Protein AF-A0A4S4BC36-F1 (afdb_monomer)

Radius of gyration: 13.7 Å; Cα contacts (8 Å, |Δi|>4): 212; chains: 1; bounding box: 30×29×37 Å

Foldseek 3Di:
DDQVLLQVLQVVVVVVVVVPDDDLKDWHWHADVVPGWIKIKIWHQDPVRFKIQIEMETEHPQNCVVPNSVSVCVRVVVRVVCVVVVVRDIDTPPDDGYYQWYQHNVGIDGDDPPDDDPD

pLDDT: mean 85.95, std 10.81, range [47.72, 96.12]

Sequence (119 aa):
MTDAQMQAIGQKLLTQLWQADGFAVQVSSHTNPDPSALVFMARQRGDTGRSARAGTVYVSAQALNDAGEGAALEGLDYLLTRVRMETLPACPMTLKAPVLAVRDSEGMRVMREGDSLPF

Nearest PDB structures (foldseek):
  7u65-assembly1_G  TM=4.416E-01  e=3.746E-01  Escherichia phage T7
  6h4n-assembly1_x  TM=3.870E-01  e=5.513E-01  Escherichia coli BW25113
  2rs7-assembly1_A  TM=2.541E-01  e=7.608E-01  Mus musculus
  3vyx-assembly1_A  TM=2.860E-01 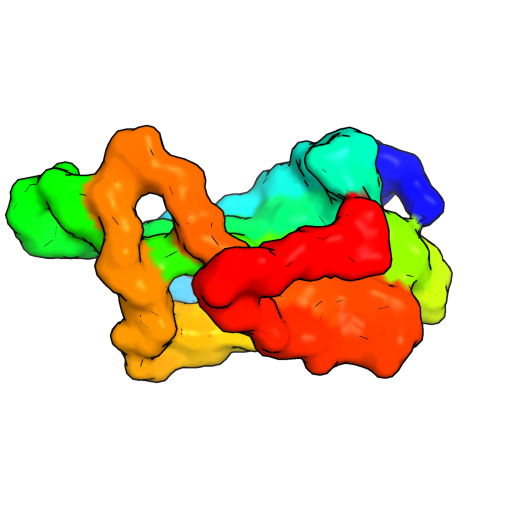 e=1.545E+00  Homo sapiens
  8b9g-assembly1_A  TM=2.793E-01  e=2.587E+00  Drosophila melanogaster

Structure (mmCIF, N/CA/C/O backbone):
data_AF-A0A4S4BC36-F1
#
_entry.id   AF-A0A4S4BC36-F1
#
loop_
_atom_site.group_PDB
_atom_site.id
_atom_site.type_symbol
_atom_site.label_atom_id
_atom_site.label_alt_id
_atom_site.label_comp_id
_atom_site.label_asym_id
_atom_site.label_entity_id
_atom_site.label_seq_id
_atom_site.pdbx_PDB_ins_code
_atom_site.Cartn_x
_atom_site.Cartn_y
_atom_site.Cartn_z
_atom_site.occupancy
_atom_site.B_iso_or_equiv
_atom_site.auth_seq_id
_atom_site.auth_comp_id
_atom_site.auth_asym_id
_atom_site.auth_atom_id
_atom_site.pdbx_PDB_model_num
ATOM 1 N N . MET A 1 1 ? 12.740 2.767 -11.525 1.00 83.38 1 MET A N 1
ATOM 2 C CA . MET A 1 1 ? 12.000 3.983 -11.148 1.00 83.38 1 MET A CA 1
ATOM 3 C C . MET A 1 1 ? 12.686 4.565 -9.931 1.00 83.38 1 MET A C 1
ATOM 5 O O . MET A 1 1 ? 13.120 3.790 -9.090 1.00 83.38 1 MET A O 1
ATOM 9 N N . THR A 1 2 ? 12.864 5.881 -9.863 1.00 89.12 2 THR A N 1
ATOM 10 C CA . THR A 1 2 ? 13.472 6.536 -8.694 1.00 89.12 2 THR A CA 1
ATOM 11 C C . THR A 1 2 ? 12.426 6.818 -7.615 1.00 89.12 2 THR A C 1
ATOM 13 O O . THR A 1 2 ? 11.238 6.934 -7.922 1.00 89.12 2 THR A O 1
ATOM 16 N N . ASP A 1 3 ? 12.854 7.006 -6.366 1.00 87.75 3 ASP A N 1
ATOM 17 C CA . ASP A 1 3 ? 11.961 7.366 -5.253 1.00 87.75 3 ASP A CA 1
ATOM 18 C C . ASP A 1 3 ? 11.136 8.623 -5.547 1.00 87.75 3 ASP A C 1
ATOM 20 O O . ASP A 1 3 ? 9.932 8.648 -5.302 1.00 87.75 3 ASP A O 1
ATOM 24 N N . ALA A 1 4 ? 11.752 9.637 -6.162 1.00 89.56 4 ALA A N 1
ATOM 25 C CA . ALA A 1 4 ? 11.064 10.864 -6.560 1.00 89.56 4 ALA A CA 1
ATOM 26 C C . ALA A 1 4 ? 9.941 10.600 -7.580 1.00 89.56 4 ALA A C 1
ATOM 28 O O . ALA A 1 4 ? 8.864 11.187 -7.485 1.00 89.56 4 ALA A O 1
ATOM 29 N N . GLN A 1 5 ? 10.166 9.695 -8.539 1.00 91.44 5 GLN A N 1
ATOM 30 C CA . GLN A 1 5 ? 9.149 9.306 -9.519 1.00 91.44 5 GLN A CA 1
ATOM 31 C C . GLN A 1 5 ? 8.009 8.520 -8.861 1.00 91.44 5 GLN A C 1
ATOM 33 O O . GLN A 1 5 ? 6.842 8.821 -9.110 1.00 91.44 5 GLN A O 1
ATOM 38 N N . MET A 1 6 ? 8.330 7.560 -7.988 1.00 92.25 6 MET A N 1
ATOM 39 C CA . MET A 1 6 ? 7.323 6.792 -7.245 1.00 92.25 6 MET A CA 1
ATOM 40 C C . MET A 1 6 ? 6.462 7.707 -6.369 1.00 92.25 6 MET A C 1
ATOM 42 O O . MET A 1 6 ? 5.234 7.618 -6.381 1.00 92.25 6 MET A O 1
ATOM 46 N N . GLN A 1 7 ? 7.099 8.634 -5.653 1.00 91.12 7 GLN A N 1
ATOM 47 C CA . GLN A 1 7 ? 6.415 9.610 -4.814 1.00 91.12 7 GLN A CA 1
ATOM 48 C C . GLN A 1 7 ? 5.493 10.521 -5.634 1.00 91.12 7 GLN A C 1
ATOM 50 O O . GLN A 1 7 ? 4.365 10.772 -5.210 1.00 91.12 7 GLN A O 1
ATOM 55 N N . ALA A 1 8 ? 5.930 10.975 -6.814 1.00 92.19 8 ALA A N 1
ATOM 56 C CA . ALA A 1 8 ? 5.106 11.791 -7.703 1.00 92.19 8 ALA A CA 1
ATOM 57 C C . ALA A 1 8 ? 3.85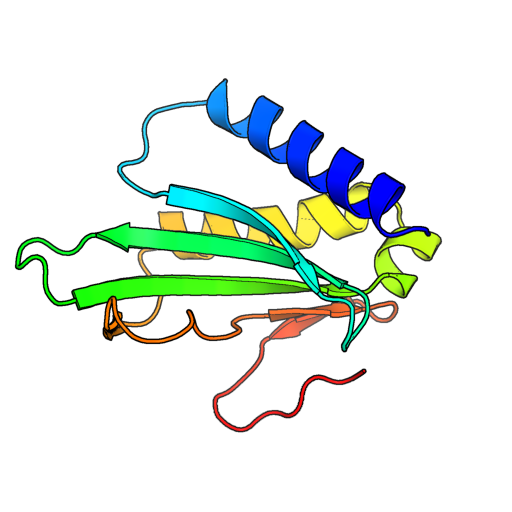0 11.041 -8.184 1.00 92.19 8 ALA A C 1
ATOM 59 O O . ALA A 1 8 ? 2.762 11.619 -8.182 1.00 92.19 8 ALA A O 1
ATOM 60 N N . ILE A 1 9 ? 3.975 9.752 -8.532 1.00 92.62 9 ILE A N 1
ATOM 61 C CA . ILE A 1 9 ? 2.826 8.898 -8.883 1.00 92.62 9 ILE A CA 1
ATOM 62 C C . ILE A 1 9 ? 1.850 8.819 -7.705 1.00 92.62 9 ILE A C 1
ATOM 64 O O . ILE A 1 9 ? 0.665 9.108 -7.870 1.00 92.62 9 ILE A O 1
ATOM 68 N N . GLY A 1 10 ? 2.344 8.496 -6.505 1.00 89.25 10 GLY A N 1
ATOM 69 C CA . GLY A 1 10 ? 1.510 8.416 -5.303 1.00 89.25 10 GLY A CA 1
ATOM 70 C C . GLY A 1 10 ? 0.761 9.720 -5.010 1.00 89.25 10 GLY A C 1
ATOM 71 O O . GLY A 1 10 ? -0.457 9.714 -4.839 1.00 89.25 10 GLY A O 1
ATOM 72 N N . GLN A 1 11 ? 1.464 10.854 -5.025 1.00 90.62 11 GLN A N 1
ATOM 73 C CA . GLN A 1 11 ? 0.881 12.173 -4.755 1.00 90.62 11 GLN A CA 1
ATOM 74 C C . GLN A 1 11 ? -0.165 12.590 -5.791 1.00 90.62 11 GLN A C 1
ATOM 76 O O . GLN A 1 11 ? -1.209 13.137 -5.424 1.00 90.62 11 GLN A O 1
ATOM 81 N N . LYS A 1 12 ? 0.088 12.324 -7.076 1.00 90.69 12 LYS A N 1
ATOM 82 C CA . LYS A 1 12 ? -0.869 12.592 -8.154 1.00 90.69 12 LYS A CA 1
ATOM 83 C C . LYS A 1 12 ? -2.168 11.817 -7.928 1.00 90.69 12 LYS A C 1
ATOM 85 O O . LYS A 1 12 ? -3.240 12.417 -7.955 1.00 90.69 12 LYS A O 1
ATOM 90 N N . LEU A 1 13 ? -2.067 10.518 -7.643 1.00 89.38 13 LEU A N 1
ATOM 91 C CA . LEU A 1 13 ? -3.226 9.655 -7.410 1.00 89.38 13 LEU A CA 1
ATOM 92 C C . LEU A 1 13 ? -4.028 10.074 -6.172 1.00 89.38 13 LEU A C 1
ATOM 94 O O . LEU A 1 13 ? -5.252 10.165 -6.232 1.00 89.38 13 LEU A O 1
ATOM 98 N N . LEU A 1 14 ? -3.360 10.406 -5.063 1.00 86.69 14 LEU A N 1
ATOM 99 C CA . LEU A 1 14 ? -4.050 10.913 -3.871 1.00 86.69 14 LEU A CA 1
ATOM 100 C C . LEU A 1 14 ? -4.746 12.252 -4.116 1.00 86.69 14 LEU A C 1
ATOM 102 O O . LEU A 1 14 ? -5.844 12.473 -3.615 1.00 86.69 14 LEU A O 1
ATOM 106 N N . THR A 1 15 ? -4.129 13.134 -4.904 1.00 85.38 15 THR A N 1
ATOM 107 C CA . THR A 1 15 ? -4.729 14.424 -5.265 1.00 85.38 15 THR A CA 1
ATOM 108 C C . THR A 1 15 ? -6.009 14.220 -6.076 1.00 85.38 15 THR A C 1
ATOM 110 O O . THR A 1 15 ? -7.003 14.894 -5.822 1.00 85.38 15 THR A O 1
ATOM 113 N N . GLN A 1 16 ? -6.016 13.257 -7.004 1.00 80.94 16 GLN A N 1
ATOM 114 C CA . GLN A 1 16 ? -7.216 12.875 -7.756 1.00 80.94 16 GLN A CA 1
ATOM 115 C C . GLN A 1 16 ? -8.301 12.276 -6.847 1.00 80.94 16 GLN A C 1
ATOM 117 O O . GLN A 1 16 ? -9.477 12.582 -7.025 1.00 80.94 16 GLN A O 1
ATOM 122 N N . LEU A 1 17 ? -7.922 11.484 -5.838 1.00 76.94 17 LEU A N 1
ATOM 123 C CA . LEU A 1 17 ? -8.864 10.934 -4.857 1.00 76.94 17 LEU A CA 1
ATOM 124 C C . LEU A 1 17 ? -9.496 11.995 -3.952 1.00 76.94 17 LEU A C 1
ATOM 126 O O . LEU A 1 17 ? -10.686 11.916 -3.666 1.00 76.94 17 LEU A O 1
ATOM 130 N N . TRP A 1 18 ? -8.733 12.991 -3.495 1.00 68.44 18 TRP A N 1
ATOM 131 C CA . TRP A 1 18 ? -9.266 14.071 -2.653 1.00 68.44 18 TRP A CA 1
ATOM 132 C C . TRP A 1 18 ? -10.239 14.998 -3.386 1.00 68.44 18 TRP A C 1
ATOM 134 O O . TRP A 1 18 ? -10.995 15.715 -2.734 1.00 68.44 18 TRP A O 1
ATOM 144 N N . GLN A 1 19 ? -10.285 14.945 -4.717 1.00 56.28 19 GLN A N 1
ATOM 145 C CA . GLN A 1 19 ? -11.326 15.609 -5.501 1.00 56.28 19 GLN A CA 1
ATOM 146 C C . GLN A 1 19 ? -12.635 14.796 -5.597 1.00 56.28 19 GLN A C 1
ATOM 148 O O . GLN A 1 19 ? -13.594 15.294 -6.179 1.00 56.28 19 GLN A O 1
ATOM 153 N N . ALA A 1 20 ? -12.708 13.591 -5.010 1.00 52.22 20 ALA A N 1
ATOM 154 C CA . ALA A 1 20 ? -13.790 12.618 -5.211 1.00 52.22 20 ALA A CA 1
ATOM 155 C C . ALA A 1 20 ? -14.522 12.144 -3.922 1.00 52.22 20 ALA A C 1
ATOM 157 O O . ALA A 1 20 ? -14.929 10.989 -3.862 1.00 52.22 20 ALA A O 1
ATOM 158 N N . ASP A 1 21 ? -14.738 13.033 -2.937 1.00 53.16 21 ASP A N 1
ATOM 159 C CA . ASP A 1 21 ? -15.560 12.878 -1.702 1.00 53.16 21 ASP A CA 1
ATOM 160 C C . ASP A 1 21 ? -14.948 12.260 -0.413 1.00 53.16 21 ASP A C 1
ATOM 162 O O . ASP A 1 21 ? -14.337 11.196 -0.393 1.00 53.16 21 ASP A O 1
ATOM 166 N N . GLY A 1 22 ? -15.210 12.934 0.721 1.00 47.72 22 GLY A N 1
ATOM 167 C CA . GLY A 1 22 ? -16.189 12.485 1.732 1.00 47.72 22 GLY A CA 1
ATOM 168 C C . GLY A 1 22 ? -15.833 11.451 2.811 1.00 47.72 22 GLY A C 1
ATOM 169 O O . GLY A 1 22 ? -16.685 11.181 3.656 1.00 47.72 22 GLY A O 1
ATOM 170 N N . PHE A 1 23 ? -14.639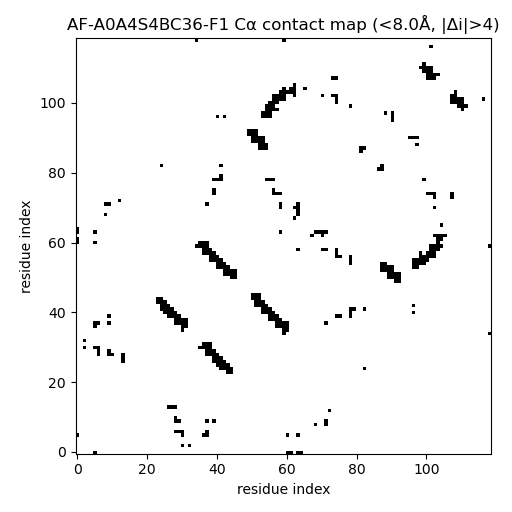 10.859 2.849 1.00 55.41 23 PHE A N 1
ATOM 171 C CA . PHE A 1 23 ? -14.347 9.808 3.841 1.00 55.41 23 PHE A CA 1
ATOM 172 C C . PHE A 1 23 ? -13.687 10.348 5.120 1.00 55.41 23 PHE A C 1
ATOM 174 O O . PHE A 1 23 ? -12.679 11.048 5.070 1.00 55.41 23 PHE A O 1
ATOM 181 N N . ALA A 1 24 ? -14.170 9.916 6.293 1.00 64.69 24 ALA A N 1
ATOM 182 C CA . ALA A 1 24 ? -13.479 10.050 7.587 1.00 64.69 24 ALA A CA 1
ATOM 183 C C . ALA A 1 24 ? -12.246 9.115 7.694 1.00 64.69 24 ALA A C 1
ATOM 185 O O . ALA A 1 24 ? -11.957 8.530 8.741 1.00 64.69 24 ALA A O 1
ATOM 186 N N . VAL A 1 25 ? -11.548 8.915 6.575 1.00 73.25 25 VAL A N 1
ATOM 187 C CA . VAL A 1 25 ? -10.452 7.966 6.398 1.00 73.25 25 VAL A CA 1
ATOM 188 C C . VAL A 1 25 ? -9.262 8.733 5.855 1.00 73.25 25 VAL A C 1
ATOM 190 O O . VAL A 1 25 ? -9.322 9.342 4.790 1.00 73.25 25 VAL A O 1
ATOM 193 N N . GLN A 1 26 ? -8.159 8.692 6.592 1.00 82.06 26 GLN A N 1
ATOM 194 C CA . GLN A 1 26 ? -6.905 9.263 6.141 1.00 82.06 26 GLN A CA 1
ATOM 195 C C . GLN A 1 26 ? -6.239 8.274 5.187 1.00 82.06 26 GLN A C 1
ATOM 197 O O . GLN A 1 26 ? -5.844 7.186 5.611 1.00 82.06 26 GLN A O 1
ATOM 202 N N . VAL A 1 27 ? -6.108 8.655 3.917 1.00 83.88 27 VAL A N 1
ATOM 203 C CA . VAL A 1 27 ? -5.319 7.914 2.926 1.00 83.88 27 VAL A CA 1
ATOM 204 C C . VAL A 1 27 ? -4.036 8.687 2.648 1.00 83.88 27 VAL A C 1
ATOM 206 O O . VAL A 1 27 ? -4.068 9.900 2.446 1.00 83.88 27 VAL A O 1
ATOM 209 N N . SER A 1 28 ? -2.899 8.001 2.676 1.00 86.00 28 SER A N 1
ATOM 210 C CA . SER A 1 28 ? -1.589 8.586 2.400 1.00 86.00 28 SER A CA 1
ATOM 211 C C . SER A 1 28 ? -0.715 7.643 1.579 1.00 86.00 28 SER A C 1
ATOM 213 O O . SER A 1 28 ? -0.988 6.448 1.470 1.00 86.00 28 SER A O 1
ATOM 215 N N . SER A 1 29 ? 0.343 8.197 0.990 1.00 89.38 29 SER A N 1
ATOM 216 C CA . SER A 1 29 ? 1.321 7.468 0.191 1.00 89.38 29 SER A CA 1
ATOM 217 C C . SER A 1 29 ? 2.727 7.879 0.603 1.00 89.38 29 SER A C 1
ATOM 219 O O . SER A 1 29 ? 2.972 9.062 0.839 1.00 89.38 29 SER A O 1
ATOM 221 N N . HIS A 1 30 ? 3.650 6.930 0.654 1.00 90.12 30 HIS A N 1
ATOM 222 C CA . HIS A 1 30 ? 5.069 7.172 0.918 1.00 90.12 30 HIS A CA 1
ATOM 223 C C . HIS A 1 30 ? 5.922 6.166 0.151 1.00 90.12 30 HIS A C 1
ATOM 225 O O . HIS A 1 30 ? 5.406 5.162 -0.326 1.00 90.12 30 HIS A O 1
ATOM 231 N N . THR A 1 31 ? 7.218 6.424 0.027 1.00 88.31 31 THR A N 1
ATOM 232 C CA . THR A 1 31 ? 8.171 5.428 -0.464 1.00 88.31 31 THR A CA 1
ATOM 233 C C . THR A 1 31 ? 8.831 4.730 0.721 1.00 88.31 31 THR A C 1
ATOM 235 O O . THR A 1 31 ? 9.119 5.359 1.741 1.00 88.31 31 THR A O 1
ATOM 238 N N . ASN A 1 32 ? 9.040 3.422 0.612 1.00 84.12 32 ASN A N 1
ATOM 239 C CA . ASN A 1 32 ? 9.917 2.676 1.505 1.00 84.12 32 ASN A CA 1
ATOM 240 C C . ASN A 1 32 ? 11.200 2.344 0.721 1.00 84.12 32 ASN A C 1
ATOM 242 O O . ASN A 1 32 ? 11.069 1.864 -0.401 1.00 84.12 32 ASN A O 1
ATOM 246 N N . PRO A 1 33 ? 12.407 2.647 1.231 1.00 78.94 33 PRO A N 1
ATOM 247 C CA . PRO A 1 33 ? 13.659 2.259 0.579 1.00 78.94 33 PRO A CA 1
ATOM 248 C C . PRO A 1 33 ? 14.038 0.787 0.806 1.00 78.94 33 PRO A C 1
ATOM 250 O O . PRO A 1 33 ? 14.799 0.240 0.012 1.00 78.94 33 PRO A O 1
ATOM 253 N N . ASP A 1 34 ? 13.513 0.150 1.857 1.00 79.38 34 ASP A N 1
ATOM 254 C CA . ASP A 1 34 ? 13.795 -1.245 2.203 1.00 79.38 34 ASP A CA 1
ATOM 255 C C . ASP A 1 34 ? 12.501 -1.955 2.643 1.00 79.38 34 ASP A C 1
ATOM 257 O O . ASP A 1 34 ? 12.061 -1.825 3.796 1.00 79.38 34 ASP A O 1
ATOM 261 N N . PRO A 1 35 ? 11.814 -2.643 1.721 1.00 77.38 35 PRO A N 1
ATOM 262 C CA . PRO A 1 35 ? 12.110 -2.772 0.286 1.00 77.38 35 PRO A CA 1
ATOM 263 C C . PRO A 1 35 ? 11.663 -1.556 -0.541 1.00 77.38 35 PRO A C 1
ATOM 265 O O . PRO A 1 35 ? 10.712 -0.874 -0.157 1.00 77.38 35 PRO A O 1
ATOM 268 N N . SER A 1 36 ? 12.291 -1.336 -1.709 1.00 88.62 36 SER A N 1
ATOM 269 C CA . SER A 1 36 ? 11.960 -0.236 -2.636 1.00 88.62 36 SER A CA 1
ATOM 270 C C . SER A 1 36 ? 10.530 -0.351 -3.183 1.00 88.62 36 SER A C 1
ATOM 272 O O . SER A 1 36 ? 10.246 -1.123 -4.108 1.00 88.62 36 SER A O 1
ATOM 274 N N . ALA A 1 37 ? 9.609 0.417 -2.599 1.00 92.69 37 ALA A N 1
ATOM 275 C CA . ALA A 1 37 ? 8.187 0.355 -2.917 1.00 92.69 37 ALA A CA 1
A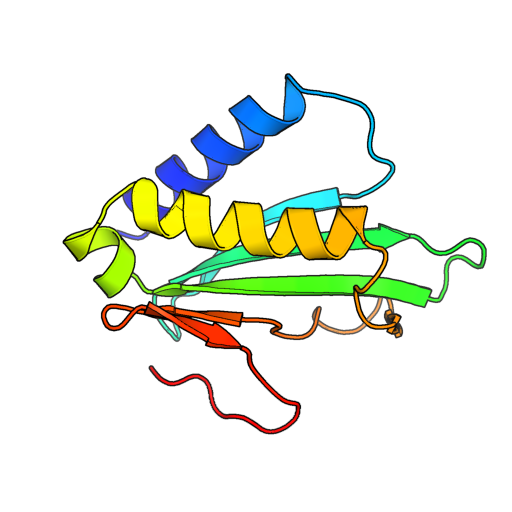TOM 276 C C . ALA A 1 37 ? 7.472 1.694 -2.705 1.00 92.69 37 ALA A C 1
ATOM 278 O O . ALA A 1 37 ? 7.801 2.462 -1.800 1.00 92.69 37 ALA A O 1
ATOM 279 N N . LEU A 1 38 ? 6.424 1.929 -3.493 1.00 94.50 38 LEU A N 1
ATOM 280 C CA . LEU A 1 38 ? 5.378 2.899 -3.189 1.00 94.50 38 LEU A CA 1
ATOM 281 C C . LEU A 1 38 ? 4.360 2.247 -2.250 1.00 94.50 38 LEU A C 1
ATOM 283 O O . LEU A 1 38 ? 3.797 1.203 -2.559 1.00 94.50 38 LEU A O 1
ATOM 287 N N . VAL A 1 39 ? 4.098 2.863 -1.108 1.00 94.19 39 VAL A N 1
ATOM 288 C CA . VAL A 1 39 ? 3.222 2.326 -0.069 1.00 94.19 39 VAL A CA 1
ATOM 289 C C . VAL A 1 39 ? 2.011 3.224 0.084 1.00 94.19 39 VAL A C 1
ATOM 291 O O . VAL A 1 39 ? 2.148 4.392 0.448 1.00 94.19 39 VAL A O 1
ATOM 294 N N . PHE A 1 40 ? 0.823 2.667 -0.130 1.00 94.00 40 PHE A N 1
ATOM 295 C CA . PHE A 1 40 ? -0.440 3.305 0.220 1.00 94.00 40 PHE A CA 1
ATOM 296 C C . PHE A 1 40 ? -0.879 2.855 1.607 1.00 94.00 40 PHE A C 1
ATOM 298 O O . PHE A 1 40 ? -0.819 1.671 1.929 1.00 94.00 40 PHE A O 1
ATOM 305 N N . MET A 1 41 ? -1.348 3.788 2.428 1.00 92.94 41 MET A N 1
ATOM 306 C CA . MET A 1 41 ? -1.889 3.512 3.754 1.00 92.94 41 MET A CA 1
ATOM 307 C C . MET A 1 41 ? -3.263 4.148 3.891 1.00 92.94 41 MET A C 1
ATOM 309 O O . MET A 1 41 ? -3.436 5.314 3.553 1.00 92.94 41 MET A O 1
ATOM 313 N N . ALA A 1 42 ? -4.211 3.401 4.450 1.00 91.00 42 ALA A N 1
ATOM 314 C CA . ALA A 1 42 ? -5.489 3.929 4.901 1.00 91.00 42 ALA A CA 1
ATOM 315 C C . ALA A 1 42 ? -5.608 3.738 6.411 1.00 91.00 42 ALA A C 1
ATOM 317 O O . ALA A 1 42 ? -5.265 2.678 6.943 1.00 91.00 42 ALA A O 1
ATOM 318 N N . ARG A 1 43 ? -6.106 4.762 7.105 1.00 88.88 43 ARG A N 1
ATOM 319 C CA . ARG A 1 43 ? -6.398 4.712 8.536 1.00 88.88 43 ARG A CA 1
ATOM 320 C C . ARG A 1 43 ? -7.712 5.426 8.838 1.00 8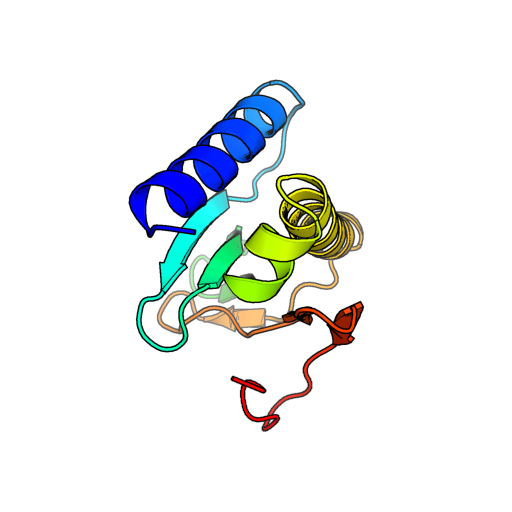8.88 43 ARG A C 1
ATOM 322 O O . ARG A 1 43 ? 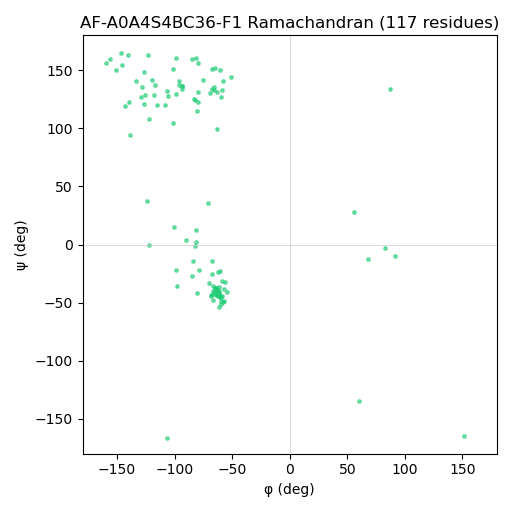-7.873 6.609 8.554 1.00 88.88 43 ARG A O 1
ATOM 329 N N . GLN A 1 44 ? -8.633 4.696 9.451 1.00 84.88 44 GLN A N 1
ATOM 330 C CA . GLN A 1 44 ? -9.930 5.171 9.912 1.00 84.88 44 GLN A CA 1
ATOM 331 C C . GLN A 1 44 ? -9.912 5.241 11.436 1.00 84.88 44 GLN A C 1
ATOM 333 O O . GLN A 1 44 ? -9.681 4.233 12.109 1.00 84.88 44 GLN A O 1
ATOM 338 N N . ARG A 1 45 ? -10.122 6.434 11.993 1.00 76.31 45 ARG A N 1
ATOM 339 C CA . ARG A 1 45 ? -10.142 6.624 13.447 1.00 76.31 45 ARG A CA 1
ATOM 340 C C . ARG A 1 45 ? -11.393 5.953 14.020 1.00 76.31 45 ARG A C 1
ATOM 342 O O . ARG A 1 45 ? -12.481 6.171 13.505 1.00 76.31 45 ARG A O 1
ATOM 349 N N . GLY A 1 46 ? -11.233 5.140 15.061 1.00 65.94 46 GLY A N 1
ATOM 350 C CA . GLY A 1 46 ? -12.367 4.596 15.806 1.00 65.94 46 GLY A CA 1
ATOM 351 C C . GLY A 1 46 ? -12.911 5.593 16.830 1.00 65.94 46 GLY A C 1
ATOM 352 O O . GLY A 1 46 ? -12.201 6.505 17.266 1.00 65.94 46 GLY A O 1
ATOM 353 N N . ASP A 1 47 ? -14.149 5.365 17.264 1.00 65.50 47 ASP A N 1
ATOM 354 C CA . ASP A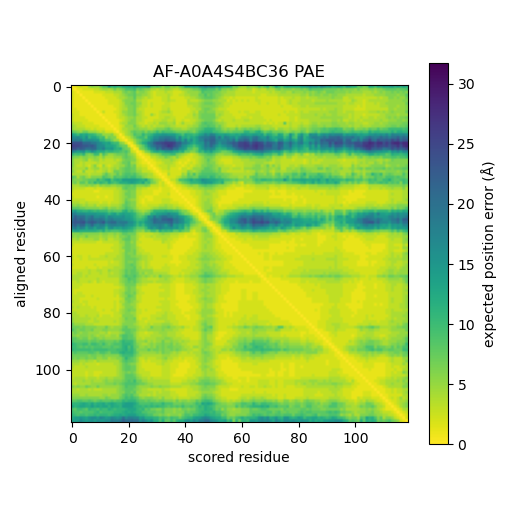 1 47 ? -14.913 6.266 18.141 1.00 65.50 47 ASP A CA 1
ATOM 355 C C . ASP A 1 47 ? -14.237 6.537 19.492 1.00 65.50 47 ASP A C 1
ATOM 357 O O . ASP A 1 47 ? -14.339 7.623 20.055 1.00 65.50 47 ASP A O 1
ATOM 361 N N . THR A 1 48 ? -13.491 5.562 20.014 1.00 62.38 48 THR A N 1
ATOM 362 C CA . THR A 1 48 ? -12.866 5.639 21.345 1.00 62.38 48 THR A CA 1
ATOM 363 C C . THR A 1 48 ? -11.459 6.243 21.333 1.00 62.38 48 THR A C 1
ATOM 365 O O . THR A 1 48 ? -10.779 6.263 22.360 1.00 62.38 48 THR A O 1
ATOM 368 N N . GLY A 1 49 ? -10.971 6.709 20.177 1.00 62.47 49 GLY A N 1
ATOM 369 C CA . GLY A 1 49 ? -9.686 7.403 20.024 1.00 62.47 49 GLY A CA 1
ATOM 370 C C . GLY A 1 49 ? -8.421 6.557 20.248 1.00 62.47 49 GLY A C 1
ATOM 371 O O . GLY A 1 49 ? -7.336 7.010 19.890 1.00 62.47 49 GLY A O 1
ATOM 372 N N . ARG A 1 50 ? -8.538 5.341 20.804 1.00 64.88 50 ARG A N 1
ATOM 373 C CA . ARG A 1 50 ? -7.418 4.418 21.092 1.00 64.88 50 ARG A CA 1
ATOM 374 C C . ARG A 1 50 ? -7.219 3.330 20.035 1.00 64.88 50 ARG A C 1
ATOM 376 O O . ARG A 1 50 ? -6.122 2.788 19.918 1.00 64.88 50 ARG A O 1
ATOM 383 N N . SER A 1 51 ? -8.258 3.027 19.262 1.00 70.56 51 SER A N 1
ATOM 384 C CA . SER A 1 51 ? -8.228 2.042 18.180 1.00 70.56 51 SER A CA 1
ATOM 385 C C . SER A 1 51 ? -8.565 2.714 16.855 1.00 70.56 51 SER A C 1
ATOM 387 O O . SER A 1 51 ? -9.416 3.603 16.800 1.00 70.56 51 SER A O 1
ATOM 389 N N . ALA A 1 52 ? -7.886 2.298 15.795 1.00 83.31 52 ALA A N 1
ATOM 390 C CA . ALA A 1 52 ? -8.230 2.626 14.424 1.00 83.31 52 ALA A CA 1
ATOM 391 C C . ALA A 1 52 ? -8.424 1.335 13.634 1.00 83.31 52 ALA A C 1
ATOM 393 O O . ALA A 1 52 ? -7.976 0.268 14.048 1.00 83.31 52 ALA A O 1
ATOM 394 N N . ARG A 1 53 ? -9.065 1.426 12.476 1.00 89.19 53 ARG A N 1
ATOM 395 C CA . ARG A 1 53 ? -8.933 0.394 11.448 1.00 89.19 53 ARG A CA 1
ATOM 396 C C . ARG A 1 53 ? -7.912 0.882 10.437 1.00 89.19 53 ARG A C 1
ATOM 398 O O . ARG A 1 53 ? -7.992 2.031 10.006 1.00 89.19 53 ARG A O 1
ATOM 405 N N . ALA A 1 54 ? -6.916 0.069 10.111 1.00 91.25 54 ALA A N 1
ATOM 406 C CA . ALA A 1 54 ? -5.836 0.516 9.241 1.00 91.25 54 ALA A CA 1
ATOM 407 C C . ALA A 1 54 ? -5.309 -0.602 8.352 1.00 91.25 54 ALA A C 1
ATOM 409 O O . ALA A 1 54 ? -5.380 -1.773 8.707 1.00 91.25 54 ALA A O 1
ATOM 410 N N . GLY A 1 55 ? -4.743 -0.228 7.213 1.00 93.06 55 GLY A N 1
ATOM 411 C CA . GLY A 1 55 ? -4.106 -1.164 6.302 1.00 93.06 55 GLY A CA 1
ATOM 412 C C . GLY A 1 55 ? -3.136 -0.469 5.368 1.00 93.06 55 GLY A C 1
ATOM 413 O O . GLY A 1 55 ? -3.255 0.731 5.116 1.00 93.06 55 GLY A O 1
ATOM 414 N N . THR A 1 56 ? -2.175 -1.236 4.869 1.00 94.75 56 THR A N 1
ATOM 415 C CA . THR A 1 56 ? -1.192 -0.790 3.885 1.00 94.75 56 THR A CA 1
ATOM 416 C C . THR A 1 56 ? -1.164 -1.717 2.682 1.00 94.75 56 THR A C 1
ATOM 418 O O . THR A 1 56 ? -1.405 -2.920 2.804 1.00 94.75 56 THR A O 1
ATOM 421 N N . VAL A 1 57 ? -0.870 -1.148 1.520 1.00 95.44 57 VAL A N 1
ATOM 422 C CA . VAL A 1 57 ? -0.582 -1.880 0.289 1.00 95.44 57 VAL A CA 1
ATOM 423 C C . VAL A 1 57 ? 0.759 -1.401 -0.234 1.00 95.44 57 VAL A C 1
ATOM 425 O O . VAL A 1 57 ? 0.975 -0.196 -0.364 1.00 95.44 57 VAL A O 1
ATOM 428 N N . TYR A 1 58 ? 1.650 -2.342 -0.517 1.00 95.12 58 TYR A N 1
ATOM 429 C CA . TYR A 1 58 ? 2.947 -2.062 -1.124 1.00 95.12 58 TYR A CA 1
ATOM 430 C C . TYR A 1 58 ? 2.841 -2.266 -2.627 1.00 95.12 58 TYR A C 1
ATOM 432 O O . TYR A 1 58 ? 2.269 -3.251 -3.073 1.00 95.12 58 TYR A O 1
ATOM 440 N N . VAL A 1 59 ? 3.429 -1.371 -3.404 1.00 95.75 59 VAL A N 1
ATOM 441 C CA . VAL A 1 59 ? 3.584 -1.487 -4.851 1.00 95.75 59 VAL A CA 1
ATOM 442 C C . VAL A 1 59 ? 5.076 -1.412 -5.134 1.00 95.75 59 VAL A C 1
ATOM 444 O O . VAL A 1 59 ? 5.693 -0.365 -4.948 1.00 95.75 59 VAL A O 1
ATOM 447 N N . SER A 1 60 ? 5.676 -2.538 -5.511 1.00 95.00 60 SER A N 1
ATOM 448 C CA . SER A 1 60 ? 7.125 -2.616 -5.719 1.00 95.00 60 SER A CA 1
ATOM 449 C C . SER A 1 60 ? 7.582 -1.651 -6.815 1.00 95.00 60 SER A C 1
ATOM 451 O O . SER A 1 60 ? 6.862 -1.405 -7.788 1.00 95.00 60 SER A O 1
ATOM 453 N N . ALA A 1 61 ? 8.818 -1.165 -6.708 1.00 93.25 61 ALA A N 1
ATOM 454 C CA . ALA A 1 61 ? 9.431 -0.381 -7.775 1.00 93.25 61 ALA A CA 1
ATOM 455 C C . ALA A 1 61 ? 9.444 -1.134 -9.118 1.00 93.25 61 ALA A C 1
ATOM 457 O O . ALA A 1 61 ? 9.315 -0.505 -10.168 1.00 93.25 61 ALA A O 1
ATOM 458 N N . GLN A 1 62 ? 9.558 -2.469 -9.094 1.00 93.00 62 GLN A N 1
ATOM 459 C CA . GLN A 1 62 ? 9.514 -3.296 -10.299 1.00 93.00 62 GLN A CA 1
ATOM 460 C C . GLN A 1 62 ? 8.131 -3.275 -10.962 1.00 93.00 62 GLN A C 1
ATOM 462 O O . GLN A 1 62 ? 8.040 -2.981 -12.147 1.00 93.00 62 GLN A O 1
ATOM 467 N N . ALA A 1 63 ? 7.050 -3.458 -10.199 1.00 94.62 63 ALA A N 1
ATOM 468 C CA . ALA A 1 63 ? 5.684 -3.347 -10.720 1.00 94.62 63 ALA A CA 1
ATOM 469 C C . ALA A 1 63 ? 5.419 -1.975 -11.359 1.00 94.62 63 ALA A C 1
ATOM 471 O O . ALA A 1 63 ? 4.762 -1.875 -12.395 1.00 94.62 63 ALA A O 1
ATOM 472 N N . LEU A 1 64 ? 5.959 -0.911 -10.755 1.00 94.00 64 LEU A N 1
ATOM 473 C CA . LEU A 1 64 ? 5.871 0.442 -11.301 1.00 94.00 64 LEU A CA 1
ATOM 474 C C . LEU A 1 64 ? 6.725 0.623 -12.563 1.00 94.00 64 LEU A C 1
ATOM 476 O O . LEU A 1 64 ? 6.334 1.385 -13.441 1.00 94.00 64 LEU A O 1
ATOM 480 N N . ASN A 1 65 ? 7.868 -0.056 -12.686 1.00 94.50 65 ASN A N 1
ATOM 481 C CA . ASN A 1 65 ? 8.635 -0.068 -13.936 1.00 94.50 65 ASN A CA 1
ATOM 482 C C . ASN A 1 65 ? 7.865 -0.768 -15.059 1.00 94.50 65 ASN A C 1
ATOM 484 O O . ASN A 1 65 ? 7.885 -0.288 -16.189 1.00 94.50 65 ASN A O 1
ATOM 488 N N . ASP A 1 66 ? 7.191 -1.872 -14.739 1.00 94.12 66 ASP A N 1
ATOM 489 C CA . ASP A 1 66 ? 6.558 -2.739 -15.731 1.00 94.12 66 ASP A CA 1
ATOM 490 C C . ASP A 1 66 ? 5.202 -2.188 -16.202 1.00 94.12 66 ASP A C 1
ATOM 492 O O . ASP A 1 66 ? 4.899 -2.211 -17.394 1.00 94.12 66 ASP A O 1
ATOM 496 N N . ALA A 1 67 ? 4.386 -1.668 -15.276 1.00 93.12 67 ALA A N 1
ATOM 497 C CA . ALA A 1 67 ? 3.006 -1.243 -15.540 1.00 93.12 67 ALA A CA 1
ATOM 498 C C . ALA A 1 67 ? 2.719 0.237 -15.210 1.00 93.12 67 ALA A C 1
ATOM 500 O O . ALA A 1 67 ? 1.593 0.711 -15.396 1.00 93.12 67 ALA A O 1
ATOM 501 N N . GLY A 1 68 ? 3.711 0.992 -14.726 1.00 90.62 68 GLY A N 1
ATOM 502 C CA . GLY A 1 68 ? 3.578 2.425 -14.455 1.00 90.62 68 GLY A CA 1
ATOM 503 C C . GLY A 1 68 ? 2.493 2.754 -13.427 1.00 90.62 68 GLY A C 1
ATOM 504 O O . GLY A 1 68 ? 2.365 2.114 -12.383 1.00 90.62 68 GLY A O 1
ATOM 505 N N . GLU A 1 69 ? 1.687 3.771 -13.740 1.00 92.38 69 GLU A N 1
ATOM 506 C CA . GLU A 1 69 ? 0.560 4.219 -12.909 1.00 92.38 69 GLU A CA 1
ATOM 507 C C . GLU A 1 69 ? -0.522 3.137 -12.741 1.00 92.38 69 GLU A C 1
ATOM 509 O O . GLU A 1 69 ? -1.216 3.136 -11.728 1.00 92.38 69 GLU A O 1
ATOM 514 N N . GLY A 1 70 ? -0.621 2.173 -13.667 1.00 94.19 70 GLY A N 1
ATOM 515 C CA . GLY A 1 70 ? -1.574 1.062 -13.578 1.00 94.19 70 GLY A CA 1
ATOM 516 C C . GLY A 1 70 ? -1.357 0.191 -12.337 1.00 94.19 70 GLY A C 1
ATOM 517 O O . GLY A 1 70 ? -2.305 -0.074 -11.602 1.00 94.19 70 GLY A O 1
ATOM 518 N N . ALA A 1 71 ? -0.105 -0.162 -12.025 1.00 95.06 71 ALA A N 1
ATOM 519 C CA . ALA A 1 71 ? 0.211 -0.922 -10.810 1.00 95.06 71 ALA A CA 1
ATOM 520 C C . ALA A 1 71 ? -0.116 -0.138 -9.527 1.00 95.06 71 ALA A C 1
ATOM 522 O O . ALA A 1 71 ? -0.594 -0.711 -8.545 1.00 95.06 71 ALA A O 1
ATOM 523 N N . ALA A 1 72 ? 0.118 1.179 -9.533 1.00 94.69 72 ALA A N 1
ATOM 524 C CA . ALA A 1 72 ? -0.219 2.040 -8.404 1.00 94.69 72 ALA A CA 1
ATOM 525 C C . ALA A 1 72 ? -1.740 2.142 -8.199 1.00 94.69 72 ALA A C 1
ATOM 527 O O . ALA A 1 72 ? -2.210 2.053 -7.064 1.00 94.69 72 ALA A O 1
ATOM 528 N N . LEU A 1 73 ? -2.502 2.277 -9.289 1.00 94.56 73 LEU A N 1
ATOM 529 C CA . LEU A 1 73 ? -3.963 2.295 -9.271 1.00 94.56 73 LEU A CA 1
ATOM 530 C C . LEU A 1 73 ? -4.546 0.982 -8.748 1.00 94.56 73 LEU A C 1
ATOM 532 O O . LEU A 1 73 ? -5.422 1.029 -7.895 1.00 94.56 73 LEU A O 1
ATOM 536 N N . GLU A 1 74 ? -4.035 -0.170 -9.184 1.00 94.94 74 GLU A N 1
ATOM 537 C CA . GLU A 1 74 ? -4.470 -1.477 -8.670 1.00 94.94 74 GLU A CA 1
ATOM 538 C C . GLU A 1 74 ? -4.256 -1.595 -7.151 1.00 94.94 74 GLU A C 1
ATOM 540 O O . GLU A 1 74 ? -5.145 -2.040 -6.421 1.00 94.94 74 GLU A O 1
ATOM 545 N N . GLY A 1 75 ? -3.091 -1.163 -6.650 1.00 94.50 75 GLY A N 1
ATOM 546 C CA . GLY A 1 75 ? -2.793 -1.161 -5.213 1.00 94.50 75 GLY A CA 1
ATOM 547 C C . GLY A 1 75 ? -3.708 -0.243 -4.408 1.00 94.50 75 GLY A C 1
ATOM 548 O O . GLY A 1 75 ? -4.213 -0.618 -3.345 1.00 94.50 75 GLY A O 1
ATOM 549 N N . LEU A 1 76 ? -3.946 0.956 -4.931 1.00 93.19 76 LEU A N 1
ATOM 550 C CA . LEU A 1 76 ? -4.806 1.953 -4.313 1.00 93.19 76 LEU A CA 1
ATOM 551 C C . LEU A 1 76 ? -6.282 1.533 -4.329 1.00 93.19 76 LEU A C 1
ATOM 553 O O . LEU A 1 76 ? -6.957 1.653 -3.307 1.00 93.19 76 LEU A O 1
ATOM 557 N N . ASP A 1 77 ? -6.773 0.992 -5.442 1.00 93.06 77 ASP A N 1
ATOM 558 C CA . ASP A 1 77 ? -8.148 0.509 -5.581 1.00 93.06 77 ASP A CA 1
ATOM 559 C C . ASP A 1 77 ? -8.438 -0.663 -4.636 1.00 93.06 77 ASP A C 1
ATOM 561 O O . ASP A 1 77 ? -9.465 -0.671 -3.951 1.00 93.06 77 ASP A O 1
ATOM 565 N N . TYR A 1 78 ? -7.491 -1.598 -4.492 1.00 94.50 78 TYR A N 1
ATOM 566 C CA . TYR A 1 78 ? -7.607 -2.665 -3.501 1.00 94.50 78 TYR A CA 1
ATOM 567 C C . TYR A 1 78 ? -7.765 -2.091 -2.088 1.00 94.50 78 TYR A C 1
ATOM 569 O O . TYR A 1 78 ? -8.696 -2.455 -1.365 1.00 94.50 78 TYR A O 1
ATOM 577 N N . LEU A 1 79 ? -6.902 -1.149 -1.693 1.00 93.38 79 LEU A N 1
ATOM 578 C CA . LEU A 1 79 ? -6.963 -0.516 -0.375 1.00 93.38 79 LEU A CA 1
ATOM 579 C C . LEU A 1 79 ? -8.300 0.207 -0.143 1.00 93.38 79 LEU A C 1
ATOM 581 O O . LEU A 1 79 ? -8.917 0.040 0.912 1.00 93.38 79 LEU A O 1
ATOM 585 N N . LEU A 1 80 ? -8.771 0.975 -1.125 1.00 90.50 80 LEU A N 1
ATOM 586 C CA . LEU A 1 80 ? -10.044 1.692 -1.044 1.00 90.50 80 LEU A CA 1
ATOM 587 C C . LEU A 1 80 ? -11.242 0.746 -1.005 1.00 90.50 80 LEU A C 1
ATOM 589 O O . LEU A 1 80 ? -12.203 1.006 -0.283 1.00 90.50 80 LEU A O 1
ATOM 593 N N . THR A 1 81 ? -11.184 -0.379 -1.711 1.00 91.75 81 THR A N 1
ATOM 594 C CA . THR A 1 81 ? -12.204 -1.425 -1.616 1.00 91.75 81 THR A CA 1
ATOM 595 C C . THR A 1 81 ? -12.272 -1.986 -0.196 1.00 91.75 81 THR A C 1
ATOM 597 O O . THR A 1 81 ? -13.362 -2.120 0.359 1.00 91.75 81 THR A O 1
ATOM 600 N N . ARG A 1 82 ? -11.126 -2.226 0.461 1.00 91.75 82 ARG A N 1
ATOM 601 C CA . ARG A 1 82 ? -11.102 -2.667 1.870 1.00 91.75 82 ARG A CA 1
ATOM 602 C C . ARG A 1 82 ? -11.694 -1.625 2.818 1.00 91.75 82 ARG A C 1
ATOM 604 O O . ARG A 1 82 ? -12.400 -2.007 3.752 1.00 91.75 82 ARG A O 1
ATOM 611 N N . VAL A 1 83 ? -11.437 -0.340 2.563 1.00 88.38 83 VAL A N 1
ATOM 612 C CA . VAL A 1 83 ? -12.046 0.783 3.293 1.00 88.38 83 VAL A CA 1
ATOM 613 C C . VAL A 1 83 ? -13.567 0.785 3.120 1.00 88.38 83 VAL A C 1
ATOM 615 O O . VAL A 1 83 ? -14.282 0.760 4.115 1.00 88.38 83 VAL A O 1
ATOM 618 N N . ARG A 1 84 ? -14.064 0.766 1.876 1.00 87.88 84 ARG A N 1
ATOM 619 C CA . ARG A 1 84 ? -15.502 0.821 1.548 1.00 87.88 84 ARG A CA 1
ATOM 620 C C . ARG A 1 84 ? -16.283 -0.363 2.108 1.00 87.88 84 ARG A C 1
ATOM 622 O O . ARG A 1 84 ? -17.410 -0.197 2.551 1.00 87.88 84 ARG A O 1
ATOM 629 N N . MET A 1 85 ? -15.671 -1.543 2.105 1.00 89.44 85 MET A N 1
ATOM 630 C CA . MET A 1 85 ? -16.259 -2.761 2.665 1.00 89.44 85 MET A CA 1
ATOM 631 C C . MET A 1 85 ? -16.091 -2.861 4.190 1.00 89.44 85 MET A C 1
ATOM 633 O O . MET A 1 85 ? -16.453 -3.877 4.773 1.00 89.44 85 MET A O 1
ATOM 637 N N . GLU A 1 86 ? -15.489 -1.856 4.836 1.00 86.75 86 GLU A N 1
ATOM 638 C CA . GLU A 1 86 ? -15.202 -1.823 6.275 1.00 86.75 86 GLU A CA 1
ATOM 639 C C . GLU A 1 86 ? -14.367 -3.009 6.796 1.00 86.75 86 GLU A C 1
ATOM 641 O O . GLU A 1 86 ? -14.418 -3.374 7.971 1.00 86.75 86 GLU A O 1
ATOM 646 N N . THR A 1 87 ? -13.537 -3.590 5.930 1.00 89.25 87 THR A N 1
ATOM 647 C CA . THR A 1 87 ? -12.771 -4.821 6.198 1.00 89.25 87 THR A CA 1
ATOM 648 C C . THR A 1 87 ? -11.306 -4.568 6.559 1.00 89.25 87 THR A C 1
ATOM 650 O O . THR A 1 87 ? -10.468 -5.479 6.508 1.00 89.25 87 THR A O 1
ATOM 653 N N . LEU A 1 88 ? -10.971 -3.322 6.898 1.00 90.12 88 LEU A N 1
ATOM 654 C CA . LEU A 1 88 ? -9.673 -2.984 7.464 1.00 90.12 88 LEU A CA 1
ATOM 655 C C . LEU A 1 88 ? -9.540 -3.591 8.874 1.00 90.12 88 LEU A C 1
ATOM 657 O O . LEU A 1 88 ? -10.455 -3.444 9.690 1.00 90.12 88 LEU A O 1
ATOM 661 N N . PRO A 1 89 ? -8.411 -4.241 9.193 1.00 90.19 89 PRO A N 1
ATOM 662 C CA . PRO A 1 89 ? -8.192 -4.822 10.510 1.00 90.19 89 PRO A CA 1
ATOM 663 C C . PRO A 1 89 ? -8.072 -3.739 11.585 1.00 90.19 89 PRO A C 1
ATOM 665 O O . PRO A 1 89 ? -7.613 -2.619 11.335 1.00 90.19 89 PRO A O 1
ATOM 668 N N . ALA A 1 90 ? -8.463 -4.099 12.808 1.00 89.31 90 ALA A N 1
ATOM 669 C CA . ALA A 1 90 ? -8.225 -3.266 13.975 1.00 89.31 90 ALA A CA 1
ATOM 670 C C . ALA A 1 90 ? -6.714 -3.114 14.204 1.00 89.31 90 ALA A C 1
ATOM 672 O O . ALA A 1 90 ? -5.962 -4.085 14.205 1.00 89.31 90 ALA A O 1
ATOM 673 N N . CYS A 1 91 ? -6.275 -1.878 14.399 1.00 86.81 91 CYS A N 1
ATOM 674 C CA . CYS A 1 91 ? -4.882 -1.508 14.555 1.00 86.81 91 CYS A CA 1
ATOM 675 C C . CYS A 1 91 ? -4.787 -0.378 15.592 1.00 86.81 91 CYS A C 1
ATOM 677 O O . CYS A 1 91 ? -5.354 0.704 15.382 1.00 86.81 91 CYS A O 1
ATOM 679 N N . PRO A 1 92 ? -4.075 -0.584 16.715 1.00 85.50 92 PRO A N 1
ATOM 680 C CA . PRO A 1 92 ? -3.770 0.493 17.646 1.00 85.50 92 PRO A CA 1
ATOM 681 C C . PRO A 1 92 ? -3.158 1.699 16.925 1.00 85.50 92 PRO A C 1
ATOM 683 O O . PRO A 1 92 ? -2.372 1.558 15.986 1.00 85.50 92 PRO A O 1
ATOM 686 N N . MET A 1 93 ? -3.484 2.911 17.379 1.00 80.81 93 MET A N 1
ATOM 687 C CA . MET A 1 93 ? -2.911 4.138 16.800 1.00 80.81 93 MET A CA 1
ATOM 688 C C . MET A 1 93 ? -1.381 4.208 16.924 1.00 80.81 93 MET A C 1
ATOM 690 O O . MET A 1 93 ? -0.737 4.894 16.138 1.00 80.81 93 MET A O 1
ATOM 694 N N . THR A 1 94 ? -0.807 3.483 17.884 1.00 81.69 94 THR A N 1
ATOM 695 C CA . THR A 1 94 ? 0.633 3.414 18.164 1.00 81.69 94 THR A CA 1
ATOM 696 C C . THR A 1 94 ? 1.391 2.415 17.291 1.00 81.69 94 THR A C 1
ATOM 698 O O . THR A 1 94 ? 2.618 2.450 17.272 1.00 81.69 94 THR A O 1
ATOM 701 N N . LEU A 1 95 ? 0.693 1.516 16.589 1.00 83.81 95 LEU A N 1
ATOM 702 C CA . LEU A 1 95 ? 1.316 0.493 15.752 1.00 83.81 95 LEU A CA 1
ATOM 703 C C . LEU A 1 95 ? 1.273 0.881 14.275 1.00 83.81 95 LEU A C 1
ATOM 705 O O . LEU A 1 95 ? 0.355 1.564 13.805 1.00 83.81 95 LEU A O 1
ATOM 709 N N . LYS A 1 96 ? 2.271 0.395 13.528 1.00 85.94 96 LYS A N 1
ATOM 710 C CA . LYS A 1 96 ? 2.257 0.453 12.065 1.00 85.94 96 LYS A CA 1
ATOM 711 C C . LYS A 1 96 ? 1.014 -0.271 11.549 1.00 85.94 96 LYS A C 1
ATOM 713 O O . LYS A 1 96 ? 0.614 -1.302 12.086 1.00 85.94 96 LYS A O 1
ATOM 718 N N . ALA A 1 97 ? 0.400 0.299 10.518 1.00 89.81 97 ALA A N 1
ATOM 719 C CA . ALA A 1 97 ? -0.745 -0.324 9.877 1.00 89.81 97 ALA A CA 1
ATOM 720 C C . ALA A 1 97 ? -0.302 -1.640 9.205 1.00 89.81 97 ALA A C 1
ATOM 722 O O . ALA A 1 97 ? 0.758 -1.659 8.575 1.00 89.81 97 ALA A O 1
ATOM 723 N N . PRO A 1 98 ? -1.071 -2.731 9.346 1.00 92.00 98 PRO A N 1
ATOM 724 C CA . PRO A 1 98 ? -0.696 -4.031 8.799 1.00 92.00 98 PRO A CA 1
ATOM 725 C C . PRO A 1 98 ? -0.657 -4.005 7.271 1.00 92.00 98 PRO A C 1
ATOM 727 O O . PRO A 1 98 ? -1.381 -3.238 6.631 1.00 92.00 98 PRO A O 1
ATOM 730 N N . VAL A 1 99 ? 0.184 -4.852 6.682 1.00 93.62 99 VAL A N 1
ATOM 731 C CA . VAL A 1 99 ? 0.237 -5.043 5.228 1.00 93.62 99 VAL A CA 1
ATOM 732 C C . VAL A 1 99 ? -0.900 -5.963 4.814 1.00 93.62 99 VAL A C 1
ATOM 734 O O . VAL A 1 99 ? -1.022 -7.067 5.330 1.00 93.62 99 VAL A O 1
ATOM 737 N N . LEU A 1 100 ? -1.753 -5.489 3.909 1.00 95.44 100 LEU A N 1
ATOM 738 C CA . LEU A 1 100 ? -2.905 -6.239 3.409 1.00 95.44 100 LEU A CA 1
ATOM 739 C C . LEU A 1 100 ? -2.608 -6.920 2.080 1.00 95.44 100 LEU A C 1
ATOM 741 O O . LEU A 1 100 ? -3.141 -7.991 1.798 1.00 95.44 100 LEU A O 1
ATOM 745 N N . ALA A 1 101 ? -1.812 -6.264 1.242 1.00 96.12 101 ALA A N 1
ATOM 746 C CA . ALA A 1 101 ? -1.452 -6.769 -0.065 1.00 96.12 101 ALA A CA 1
ATOM 747 C C . ALA A 1 101 ? -0.141 -6.158 -0.558 1.00 96.12 101 ALA A C 1
ATOM 749 O O . ALA A 1 101 ? 0.296 -5.094 -0.108 1.00 96.12 101 ALA A O 1
ATOM 750 N N . VAL A 1 102 ? 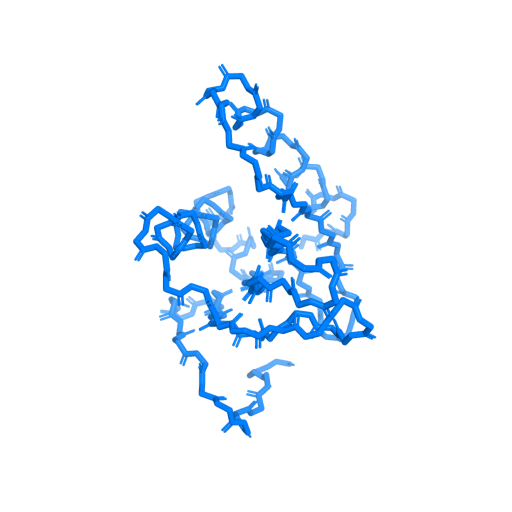0.454 -6.853 -1.513 1.00 95.88 102 VAL A N 1
ATOM 751 C CA . VAL A 1 102 ? 1.655 -6.469 -2.231 1.00 95.88 102 VAL A CA 1
ATOM 752 C C . VAL A 1 102 ? 1.368 -6.587 -3.721 1.00 95.88 102 VAL A C 1
ATOM 754 O O . VAL A 1 102 ? 0.945 -7.637 -4.192 1.00 95.88 102 VAL A O 1
ATOM 757 N N . ARG A 1 103 ? 1.621 -5.517 -4.467 1.00 96.00 103 ARG A N 1
ATOM 758 C CA . ARG A 1 103 ? 1.648 -5.505 -5.923 1.00 96.00 103 ARG A CA 1
ATOM 759 C C . ARG A 1 103 ? 3.098 -5.542 -6.396 1.00 96.00 103 ARG A C 1
ATOM 761 O O . ARG A 1 103 ? 3.816 -4.544 -6.315 1.00 96.00 103 ARG A O 1
ATOM 768 N N . ASP A 1 104 ? 3.534 -6.698 -6.873 1.00 94.38 104 ASP A N 1
ATOM 769 C CA . ASP A 1 104 ? 4.857 -6.913 -7.479 1.00 94.38 104 ASP A CA 1
ATOM 770 C C . ASP A 1 104 ? 4.746 -7.070 -9.001 1.00 94.38 104 ASP A C 1
ATOM 772 O O . ASP A 1 104 ? 3.716 -6.716 -9.553 1.00 94.38 104 ASP A O 1
ATOM 776 N N . SER A 1 105 ? 5.781 -7.535 -9.700 1.00 91.50 105 SER A N 1
ATOM 777 C CA . SER A 1 105 ? 5.743 -7.751 -11.154 1.00 91.50 105 SER A CA 1
ATOM 778 C C . SER A 1 105 ? 4.805 -8.881 -11.596 1.00 91.50 105 SER A C 1
ATOM 780 O O . SER A 1 105 ? 4.315 -8.856 -12.722 1.00 91.50 105 SER A O 1
ATOM 782 N N . GLU A 1 106 ? 4.531 -9.860 -10.733 1.00 91.44 106 GLU A N 1
ATOM 783 C CA . GLU A 1 106 ? 3.688 -11.022 -11.038 1.00 91.44 106 GLU A CA 1
ATOM 784 C C . GLU A 1 106 ? 2.199 -10.720 -10.840 1.00 91.44 106 GLU A C 1
ATOM 786 O O . GLU A 1 106 ? 1.348 -11.317 -11.500 1.00 91.44 106 GLU A O 1
ATOM 791 N N . GLY A 1 107 ? 1.866 -9.776 -9.958 1.00 92.94 107 GLY A N 1
ATOM 792 C CA . GLY A 1 107 ? 0.488 -9.356 -9.739 1.00 92.94 107 GLY A CA 1
ATOM 793 C C . GLY A 1 107 ? 0.220 -8.849 -8.330 1.00 92.94 107 GLY A C 1
ATOM 794 O O . GLY A 1 107 ? 1.125 -8.522 -7.564 1.00 92.94 107 GLY A O 1
ATOM 795 N N . MET A 1 108 ? -1.067 -8.755 -7.995 1.00 95.38 108 MET A N 1
ATOM 796 C CA . MET A 1 108 ? -1.514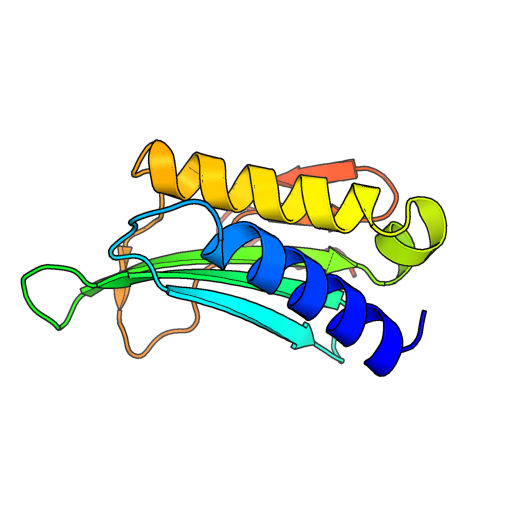 -8.458 -6.637 1.00 95.38 108 MET A CA 1
ATOM 797 C C . MET A 1 108 ? -1.519 -9.739 -5.801 1.00 95.38 108 MET A C 1
ATOM 799 O O . MET A 1 108 ? -2.210 -10.702 -6.135 1.00 95.38 108 MET A O 1
ATOM 803 N N . ARG A 1 109 ? -0.812 -9.730 -4.674 1.00 94.56 109 ARG A N 1
ATOM 804 C CA . ARG A 1 109 ? -0.789 -10.811 -3.687 1.00 94.56 109 ARG A CA 1
ATOM 805 C C . ARG A 1 109 ? -1.330 -10.322 -2.356 1.00 94.56 109 ARG A C 1
ATOM 807 O O . ARG A 1 109 ? -0.892 -9.302 -1.836 1.00 94.56 109 ARG A O 1
ATOM 814 N N . VAL A 1 110 ? -2.288 -11.053 -1.796 1.00 94.50 110 VAL A N 1
ATOM 815 C CA . VAL A 1 110 ? -2.843 -10.764 -0.467 1.00 94.50 110 VAL A CA 1
ATOM 816 C C . VAL A 1 110 ? -1.896 -11.307 0.594 1.00 94.50 110 VAL A C 1
ATOM 818 O O . VAL A 1 110 ? -1.502 -12.468 0.521 1.00 94.50 110 VAL A O 1
ATOM 821 N N . MET A 1 111 ? -1.572 -10.477 1.581 1.00 93.12 111 MET A N 1
ATOM 822 C CA . MET A 1 111 ? -0.665 -10.837 2.667 1.00 93.12 111 MET A CA 1
ATOM 823 C C . MET A 1 111 ? -1.451 -11.373 3.862 1.00 93.12 111 MET A C 1
ATOM 825 O O . MET A 1 111 ? -2.477 -10.807 4.255 1.00 93.12 111 MET A O 1
ATOM 829 N N . ARG A 1 112 ? -0.961 -12.458 4.456 1.00 87.25 112 ARG A N 1
ATOM 830 C CA . ARG A 1 112 ? -1.411 -12.965 5.753 1.00 87.25 112 ARG A CA 1
ATOM 831 C C . ARG A 1 112 ? -0.459 -12.515 6.852 1.00 87.25 112 ARG A C 1
ATOM 833 O O . ARG A 1 112 ? 0.686 -12.138 6.614 1.00 87.25 112 ARG A O 1
ATOM 840 N N . GLU A 1 113 ? -0.948 -12.551 8.083 1.00 76.25 113 GLU A N 1
ATOM 841 C CA . GLU A 1 113 ? -0.107 -12.298 9.245 1.00 76.25 113 GLU A CA 1
ATOM 842 C C . GLU A 1 113 ? 1.042 -13.318 9.296 1.00 76.25 113 GLU A C 1
ATOM 844 O O . GLU A 1 113 ? 0.812 -14.523 9.220 1.00 76.25 113 GLU A O 1
ATOM 849 N N . GLY A 1 114 ? 2.278 -12.820 9.393 1.00 75.75 114 GLY A N 1
ATOM 850 C CA . GLY A 1 114 ? 3.494 -13.637 9.372 1.00 75.75 114 GLY A CA 1
ATOM 851 C C . GLY A 1 114 ? 4.107 -13.854 7.985 1.00 75.75 114 GLY A C 1
ATOM 852 O O . GLY A 1 114 ? 5.244 -14.322 7.913 1.00 75.75 114 GLY A O 1
ATOM 853 N N . ASP A 1 115 ? 3.422 -13.475 6.900 1.00 83.50 115 ASP A N 1
ATOM 854 C CA . ASP A 1 115 ? 4.017 -13.516 5.565 1.00 83.50 115 ASP A CA 1
ATOM 855 C C . ASP A 1 115 ? 5.173 -12.510 5.478 1.00 83.50 115 ASP A C 1
ATOM 857 O O . ASP A 1 115 ? 5.059 -11.347 5.878 1.00 83.50 115 ASP A O 1
ATOM 861 N N . SER A 1 116 ? 6.301 -12.963 4.935 1.00 79.50 116 SER A N 1
ATOM 862 C CA . SER A 1 116 ? 7.424 -12.077 4.630 1.00 79.50 116 SER A CA 1
ATOM 863 C C . SER A 1 116 ? 7.104 -11.258 3.386 1.00 79.50 116 SER A C 1
ATOM 865 O O . SER A 1 116 ? 6.508 -11.773 2.436 1.00 79.50 116 SER A O 1
ATOM 867 N N . LEU A 1 117 ? 7.512 -9.985 3.377 1.00 78.81 117 LEU A N 1
ATOM 868 C CA . LEU A 1 117 ? 7.457 -9.192 2.154 1.00 78.81 117 LEU A CA 1
ATOM 869 C C . LEU A 1 117 ? 8.315 -9.895 1.091 1.00 78.81 117 LEU A C 1
ATOM 871 O O . LEU A 1 117 ? 9.413 -10.354 1.401 1.00 78.81 117 LEU A O 1
ATOM 875 N N . PRO A 1 118 ? 7.805 -10.052 -0.136 1.00 69.12 118 PRO A N 1
ATOM 876 C CA . PRO A 1 118 ? 8.423 -10.930 -1.121 1.00 69.12 118 PRO A CA 1
ATOM 877 C C . PRO A 1 118 ? 9.612 -10.305 -1.865 1.00 69.12 118 PRO A C 1
ATOM 879 O O . PRO A 1 118 ? 10.029 -10.827 -2.899 1.00 69.12 118 PRO A O 1
ATOM 882 N N . PHE A 1 119 ? 10.111 -9.176 -1.378 1.00 67.00 119 PHE A N 1
ATOM 883 C CA . PHE A 1 119 ? 11.184 -8.395 -1.968 1.00 67.00 119 PHE A CA 1
ATOM 884 C C . PHE A 1 119 ? 12.008 -7.733 -0.867 1.00 67.00 119 PHE A C 1
ATOM 886 O O . PHE A 1 119 ? 11.417 -7.408 0.192 1.00 67.00 119 PHE A O 1
#

Secondary structure (DSSP, 8-state):
--HHHHHHHHHHHHHHHHTS---SEEEEEEEEETTEEEEEEEEEE-TTSSEEEEEEEEEEHHHHHHHTHHHHHHHHHHHHHHHHTT-PPEEETTSPPPEEEEE-SS-EEEPPTTPPP--

Mean predicted aligned error: 5.39 Å

Solvent-accessible surface area (backbone atoms only — not comparable to full-atom values): 6589 Å² total; per-residue (Å²): 112,52,68,69,56,45,42,50,53,41,52,51,53,51,55,59,49,72,75,66,70,96,63,86,50,54,70,50,65,46,69,38,83,84,52,52,21,38,33,40,36,42,40,29,76,37,97,80,76,59,44,20,31,21,31,23,26,38,24,27,38,58,14,38,63,76,50,38,68,56,39,52,48,55,38,49,51,53,52,50,49,33,55,76,67,66,66,44,48,83,33,47,74,90,50,81,56,49,64,47,31,38,26,42,78,92,42,82,41,78,47,54,94,87,60,74,76,96,101